Protein AF-A0AA39TUZ6-F1 (afdb_monomer_lite)

Secondary structure (DSSP, 8-state):
------TT--S-----EEE-GGG-EE-TTSTT-EE--EEEEEEEEEE-TTS-EEEE-TT-HHHHHHHHHHHHHTTT---EEEEEEEEEE--SS--TT-HHHHHHHHHHHHHHTTT--EEEEEEEEPSSS-EEEEEEEEEEEHHHHHHHHHHHHHHHHHS----

Organism: NCBI:txid153913

Radius of gyration: 19.89 Å; chains: 1; bounding box: 47×44×55 Å

Foldseek 3Di:
DDDDAPVVDDPDDDWDWAWDCVLWFDQLLDPPDIDTHTWTFAPAWDQDPVRDTGRHDPPTPLSVQVVVLVVVVVVDDQDFDKQKDKDKAQDPDDPPPDPSVVLVVVLVVRCPRRPWAFPDWDWDDDPDSIIIIMTITDRDGPSVSVSSNVSSVCSSVSRDDDD

Structure (mmCIF, N/CA/C/O backbone):
data_AF-A0AA39TUZ6-F1
#
_entry.id   AF-A0AA39TUZ6-F1
#
loop_
_atom_site.group_PDB
_atom_site.id
_atom_site.type_symbol
_atom_site.label_atom_id
_atom_site.label_alt_id
_atom_site.label_comp_id
_atom_site.label_asym_id
_atom_site.label_entity_id
_atom_site.label_seq_id
_atom_site.pdbx_PDB_ins_code
_atom_site.Cartn_x
_atom_site.Cartn_y
_atom_site.Cartn_z
_atom_site.occupancy
_atom_site.B_iso_or_equiv
_atom_site.auth_seq_id
_atom_site.auth_comp_id
_atom_site.auth_asym_id
_atom_site.auth_atom_id
_atom_site.pdbx_PDB_model_num
ATOM 1 N N . MET A 1 1 ? 10.203 -23.703 31.693 1.00 39.03 1 MET A N 1
ATOM 2 C CA . MET A 1 1 ? 10.631 -22.754 30.645 1.00 39.03 1 MET A CA 1
ATOM 3 C C . MET A 1 1 ? 9.483 -21.770 30.477 1.00 39.03 1 MET A C 1
ATOM 5 O O . MET A 1 1 ? 8.448 -22.170 29.966 1.00 39.03 1 MET A O 1
ATOM 9 N N . GLY A 1 2 ? 9.576 -20.582 31.077 1.00 50.03 2 GLY A N 1
ATOM 10 C CA . GLY A 1 2 ? 8.508 -19.578 31.026 1.00 50.03 2 GLY A CA 1
ATOM 11 C C . GLY A 1 2 ? 8.759 -18.626 29.866 1.00 50.03 2 GLY A C 1
ATOM 12 O O . GLY A 1 2 ? 9.877 -18.133 29.731 1.00 50.03 2 GLY A O 1
ATOM 13 N N . VAL A 1 3 ? 7.755 -18.409 29.018 1.00 58.72 3 VAL A N 1
ATOM 14 C CA . VAL A 1 3 ? 7.810 -17.369 27.987 1.00 58.72 3 VAL A CA 1
ATOM 15 C C . VAL A 1 3 ? 7.787 -16.026 28.712 1.00 58.72 3 VAL A C 1
ATOM 17 O O . VAL A 1 3 ? 6.838 -15.731 29.433 1.00 58.72 3 VAL A O 1
ATOM 20 N N . VAL A 1 4 ? 8.852 -15.242 28.562 1.00 67.12 4 VAL A N 1
ATOM 21 C CA . VAL A 1 4 ? 8.867 -13.842 28.992 1.00 67.12 4 VAL A CA 1
ATOM 22 C C . VAL A 1 4 ? 8.206 -13.052 27.878 1.00 67.12 4 VAL A C 1
ATOM 24 O O . VAL A 1 4 ? 8.694 -13.047 26.749 1.00 67.12 4 VAL A O 1
ATOM 27 N N . ILE A 1 5 ? 7.071 -12.443 28.189 1.00 61.91 5 ILE A N 1
ATOM 28 C CA . ILE A 1 5 ? 6.321 -11.612 27.258 1.00 61.91 5 ILE A CA 1
ATOM 29 C C . ILE A 1 5 ? 6.585 -10.166 27.662 1.00 61.91 5 ILE A C 1
ATOM 31 O O . ILE A 1 5 ? 6.548 -9.852 28.850 1.00 61.91 5 ILE A O 1
ATOM 35 N N . ALA A 1 6 ? 6.943 -9.321 26.695 1.00 66.94 6 ALA A N 1
ATOM 36 C CA . ALA A 1 6 ? 7.126 -7.897 26.947 1.00 66.94 6 ALA A CA 1
ATOM 37 C C . ALA A 1 6 ? 5.806 -7.285 27.440 1.00 66.94 6 ALA A C 1
ATOM 39 O O . ALA A 1 6 ? 4.736 -7.746 27.042 1.00 66.94 6 ALA A O 1
ATOM 40 N N . ASP A 1 7 ? 5.880 -6.253 28.282 1.00 55.59 7 ASP A N 1
ATOM 41 C CA . ASP A 1 7 ? 4.690 -5.479 28.642 1.00 55.59 7 ASP A CA 1
ATOM 42 C C . ASP A 1 7 ? 3.975 -5.023 27.358 1.00 55.59 7 ASP A C 1
ATOM 44 O O . ASP A 1 7 ? 4.623 -4.674 26.371 1.00 55.59 7 ASP A O 1
ATOM 48 N N . GLU A 1 8 ? 2.642 -5.100 27.367 1.00 61.34 8 GLU A N 1
ATOM 49 C CA . GLU A 1 8 ? 1.734 -4.903 26.217 1.00 61.34 8 GLU A CA 1
ATOM 50 C C . GLU A 1 8 ? 1.675 -6.036 25.180 1.00 61.34 8 GLU A C 1
ATOM 52 O O . GLU A 1 8 ? 0.799 -6.021 24.313 1.00 61.34 8 GLU A O 1
ATOM 57 N N . PHE A 1 9 ? 2.521 -7.062 25.286 1.00 56.50 9 PHE A N 1
ATOM 58 C CA . PHE A 1 9 ? 2.380 -8.281 24.497 1.00 56.50 9 PHE A CA 1
ATOM 59 C C . PHE A 1 9 ? 1.625 -9.335 25.317 1.00 56.50 9 PHE A C 1
ATOM 61 O O . PHE A 1 9 ? 1.824 -9.509 26.518 1.00 56.50 9 PHE A O 1
ATOM 68 N N . ASN A 1 10 ? 0.724 -10.059 24.667 1.00 60.81 10 ASN A N 1
ATOM 69 C CA . ASN A 1 10 ? 0.030 -11.218 25.218 1.00 60.81 10 ASN A CA 1
ATOM 70 C C . ASN A 1 10 ? 0.579 -12.501 24.574 1.00 60.81 10 ASN A C 1
ATOM 72 O O . ASN A 1 10 ? 1.263 -12.468 23.549 1.00 60.81 10 ASN A O 1
ATOM 76 N N . ALA A 1 11 ? 0.333 -13.648 25.213 1.00 58.69 11 ALA A N 1
ATOM 77 C CA . ALA A 1 11 ? 0.787 -14.950 24.728 1.00 58.69 11 ALA A CA 1
ATOM 78 C C . ALA A 1 11 ? 0.012 -15.320 23.454 1.00 58.69 11 ALA A C 1
ATOM 80 O O . ALA A 1 11 ? -0.978 -16.031 23.533 1.00 58.69 11 ALA A O 1
ATOM 81 N N . ILE A 1 12 ? 0.449 -14.791 22.309 1.00 59.47 12 ILE A N 1
ATOM 82 C CA . ILE A 1 12 ? -0.028 -15.089 20.951 1.00 59.47 12 ILE A CA 1
ATOM 83 C C . ILE A 1 12 ? -1.565 -15.023 20.839 1.00 59.47 12 ILE A C 1
ATOM 85 O O . ILE A 1 12 ? -2.257 -16.038 20.872 1.00 59.47 12 ILE A O 1
ATOM 89 N N . GLY A 1 13 ? -2.103 -13.810 20.686 1.00 64.75 13 GLY A N 1
ATOM 90 C CA . GLY A 1 13 ? -3.469 -13.608 20.194 1.00 64.75 13 GLY A CA 1
ATOM 91 C C . GLY A 1 13 ? -3.540 -13.722 18.666 1.00 64.75 13 GLY A C 1
ATOM 92 O O . GLY A 1 13 ? -2.621 -13.306 17.963 1.00 64.75 13 GLY A O 1
ATOM 93 N N . GLU A 1 14 ? -4.629 -14.285 18.140 1.00 79.56 14 GLU A N 1
ATOM 94 C CA . GLU A 1 14 ? -4.951 -14.224 16.709 1.00 79.56 14 GLU A CA 1
ATOM 95 C C . GLU A 1 14 ? -5.581 -12.864 16.383 1.00 79.56 14 GLU A C 1
ATOM 97 O O . GLU A 1 14 ? -6.621 -12.519 16.947 1.00 79.56 14 GLU A O 1
ATOM 102 N N . TYR A 1 15 ? -4.995 -12.128 15.437 1.00 88.31 15 TYR A N 1
ATOM 103 C CA . TYR A 1 15 ? -5.554 -10.875 14.926 1.00 88.31 15 TYR A CA 1
ATOM 104 C C . TYR A 1 15 ? -6.129 -11.084 13.526 1.00 88.31 15 TYR A C 1
ATOM 106 O O . TYR A 1 15 ? -5.358 -11.332 12.592 1.00 88.31 15 TYR A O 1
ATOM 114 N N . PRO A 1 16 ? -7.458 -10.984 13.342 1.00 92.44 16 PRO A N 1
ATOM 115 C CA . PRO A 1 16 ? -8.052 -10.921 12.016 1.00 92.44 16 PRO A CA 1
ATOM 116 C C . PRO A 1 16 ? -7.385 -9.856 11.140 1.00 92.44 16 PRO A C 1
ATOM 118 O O . PRO A 1 16 ? -7.194 -8.713 11.558 1.00 92.44 16 PRO A O 1
ATOM 121 N N . TYR A 1 17 ? -7.043 -10.238 9.911 1.00 93.44 17 TYR A N 1
ATOM 122 C CA . TYR A 1 17 ? -6.588 -9.309 8.886 1.00 93.44 17 TYR A CA 1
ATOM 123 C C . TYR A 1 17 ? -7.796 -8.826 8.087 1.00 93.44 17 TYR A C 1
ATOM 125 O O . TYR A 1 17 ? -8.439 -9.616 7.396 1.00 93.44 17 TYR A O 1
ATOM 133 N N . ALA A 1 18 ? -8.119 -7.541 8.205 1.00 95.31 18 ALA A N 1
ATOM 134 C CA . ALA A 1 18 ? -9.197 -6.901 7.468 1.00 95.31 18 ALA A CA 1
ATOM 135 C C . ALA A 1 18 ? -8.628 -6.263 6.187 1.00 95.31 18 ALA A C 1
ATOM 137 O O . ALA A 1 18 ? -7.976 -5.216 6.283 1.00 95.31 18 ALA A O 1
ATOM 138 N N . PRO A 1 19 ? -8.829 -6.876 5.002 1.00 96.19 19 PRO A N 1
ATOM 139 C CA . PRO A 1 19 ? -8.326 -6.331 3.748 1.00 96.19 19 PRO A CA 1
ATOM 140 C C . PRO A 1 19 ? -9.083 -5.058 3.363 1.00 96.19 19 PRO A C 1
ATOM 142 O O . PRO A 1 19 ? -10.310 -4.983 3.447 1.00 96.19 19 PRO A O 1
ATOM 145 N N . ASP A 1 20 ? -8.337 -4.069 2.891 1.00 95.12 20 ASP A N 1
ATOM 146 C CA . ASP A 1 20 ? -8.851 -2.827 2.337 1.00 95.12 20 ASP A CA 1
ATOM 147 C C . ASP A 1 20 ? -8.852 -2.932 0.811 1.00 95.12 20 ASP A C 1
ATOM 149 O O . ASP A 1 20 ? -7.835 -2.726 0.147 1.00 95.12 20 ASP A O 1
ATOM 153 N N . LEU A 1 21 ? -10.013 -3.258 0.242 1.00 95.50 21 LEU A N 1
ATOM 154 C CA . LEU A 1 21 ? -10.158 -3.479 -1.199 1.00 95.50 21 LEU A CA 1
ATOM 155 C C . LEU A 1 21 ? -9.856 -2.231 -2.042 1.00 95.50 21 LEU A C 1
ATOM 157 O O . LEU A 1 21 ? -9.609 -2.369 -3.237 1.00 95.50 21 LEU A O 1
ATOM 161 N N . SER A 1 22 ? -9.816 -1.032 -1.445 1.00 92.25 22 SER A N 1
ATOM 162 C CA . SER A 1 22 ? -9.384 0.180 -2.156 1.00 92.25 22 SER A CA 1
ATOM 163 C C . SER A 1 22 ? -7.889 0.175 -2.506 1.00 92.25 22 SER A C 1
ATOM 165 O O . SER A 1 22 ? -7.441 0.968 -3.331 1.00 92.25 22 SER A O 1
ATOM 167 N N . THR A 1 23 ? -7.122 -0.739 -1.906 1.00 93.69 23 THR A N 1
ATOM 168 C CA . THR A 1 23 ? -5.682 -0.912 -2.138 1.00 93.69 23 THR A CA 1
ATOM 169 C C . THR A 1 23 ? -5.349 -2.047 -3.103 1.00 93.69 23 THR A C 1
ATOM 171 O O . THR A 1 23 ? -4.173 -2.289 -3.365 1.00 93.69 23 THR A O 1
ATOM 174 N N . LEU A 1 24 ? -6.361 -2.746 -3.626 1.00 94.38 24 LEU A N 1
ATOM 175 C CA . LEU A 1 24 ? -6.169 -3.907 -4.486 1.00 94.38 24 LEU A CA 1
ATOM 176 C C . LEU A 1 24 ? -5.459 -3.516 -5.790 1.00 94.38 24 LEU A C 1
ATOM 178 O O . LEU A 1 24 ? -5.927 -2.645 -6.525 1.00 94.38 24 LEU A O 1
ATOM 182 N N . ARG A 1 25 ? -4.338 -4.181 -6.091 1.00 93.19 25 ARG A N 1
ATOM 183 C CA . ARG A 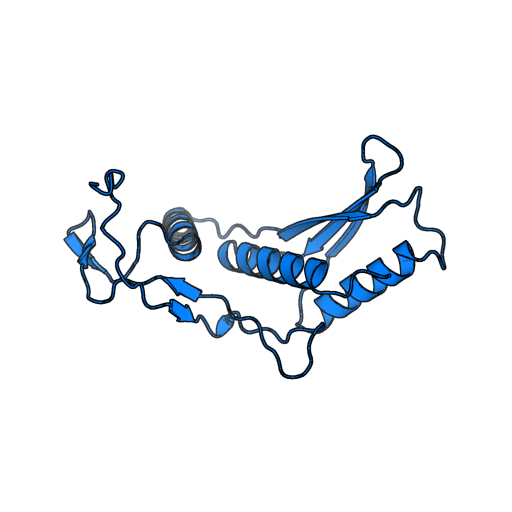1 25 ? -3.540 -3.965 -7.311 1.00 93.19 25 ARG A CA 1
ATOM 184 C C . ARG A 1 25 ? -3.091 -5.291 -7.918 1.00 93.19 25 ARG A C 1
ATOM 186 O O . ARG A 1 25 ? -2.730 -6.213 -7.194 1.00 93.19 25 ARG A O 1
ATOM 193 N N . LEU A 1 26 ? -3.106 -5.384 -9.248 1.00 93.31 26 LEU A N 1
ATOM 194 C CA . LEU A 1 26 ? -2.616 -6.556 -9.985 1.00 93.31 26 LEU A CA 1
ATOM 195 C C . LEU A 1 26 ? -1.101 -6.686 -9.838 1.00 93.31 26 LEU A C 1
ATOM 197 O O . LEU A 1 26 ? -0.404 -5.713 -10.096 1.00 93.31 26 LEU A O 1
ATOM 201 N N . CYS A 1 27 ? -0.589 -7.873 -9.521 1.00 92.44 27 CYS A N 1
ATOM 202 C CA . CYS A 1 27 ? 0.847 -8.120 -9.427 1.00 92.44 27 CYS A CA 1
ATOM 203 C C . CYS A 1 27 ? 1.456 -8.304 -10.831 1.00 92.44 27 CYS A C 1
ATOM 205 O O . CYS A 1 27 ? 1.203 -9.314 -11.482 1.00 92.44 27 CYS A O 1
ATOM 207 N N . PRO A 1 28 ? 2.292 -7.378 -11.333 1.00 88.94 28 PRO A N 1
ATOM 208 C CA . PRO A 1 28 ? 2.828 -7.444 -12.696 1.00 88.94 28 PRO A CA 1
ATOM 209 C C . PRO A 1 28 ? 3.856 -8.568 -12.885 1.00 88.94 28 PRO A C 1
ATOM 211 O O . PRO A 1 28 ? 4.163 -8.920 -14.021 1.00 88.94 28 PRO A O 1
ATOM 214 N N . TYR A 1 29 ? 4.395 -9.094 -11.784 1.00 85.81 29 TYR A N 1
ATOM 215 C CA . TYR A 1 29 ? 5.389 -10.163 -11.742 1.00 85.81 29 TYR A CA 1
ATOM 216 C C . TYR A 1 29 ? 4.768 -11.570 -11.690 1.00 85.81 29 TYR A C 1
ATOM 218 O O . TYR A 1 29 ? 5.494 -12.544 -11.861 1.00 85.81 29 TYR A O 1
ATOM 226 N N . GLU A 1 30 ? 3.451 -11.698 -11.484 1.00 89.19 30 GLU A N 1
ATOM 227 C CA . GLU A 1 30 ? 2.777 -12.997 -11.410 1.00 89.19 30 GLU A CA 1
ATOM 228 C C . GLU A 1 30 ? 1.332 -12.909 -11.925 1.00 89.19 30 GLU A C 1
ATOM 230 O O . GLU A 1 30 ? 0.471 -12.247 -11.344 1.00 89.19 30 GLU A O 1
ATOM 235 N N . GLU A 1 31 ? 1.050 -13.576 -13.046 1.00 89.38 31 GLU A N 1
ATOM 236 C CA . GLU A 1 31 ? -0.270 -13.532 -13.679 1.00 89.38 31 GLU A CA 1
ATOM 237 C C . GLU A 1 31 ? -1.355 -14.117 -12.757 1.00 89.38 31 GLU A C 1
ATOM 239 O O . GLU A 1 31 ? -1.147 -15.107 -12.056 1.00 89.38 31 GLU A O 1
ATOM 244 N N . GLY A 1 32 ? -2.528 -13.479 -12.739 1.00 90.81 32 GLY A N 1
ATOM 245 C CA . GLY A 1 32 ? -3.658 -13.893 -11.902 1.00 90.81 32 GLY A CA 1
ATOM 246 C C . GLY A 1 32 ? -3.534 -13.533 -10.417 1.00 90.81 32 GLY A C 1
ATOM 247 O O . GLY A 1 32 ? -4.455 -13.841 -9.661 1.00 90.81 32 GLY A O 1
ATOM 248 N N . HIS A 1 33 ? -2.453 -12.866 -9.999 1.00 92.94 33 HIS A N 1
ATOM 249 C CA . HIS A 1 33 ? -2.230 -12.480 -8.606 1.00 92.94 33 HIS A CA 1
ATOM 250 C C . HIS A 1 33 ? -2.511 -10.997 -8.359 1.00 92.94 33 HIS A C 1
ATOM 252 O O . HIS A 1 33 ? -2.336 -10.141 -9.230 1.00 92.94 33 HIS A O 1
ATOM 258 N N . THR A 1 34 ? -2.951 -10.692 -7.138 1.00 94.00 34 THR A N 1
ATOM 259 C CA . THR A 1 34 ? -3.222 -9.328 -6.676 1.00 94.00 34 THR A CA 1
ATOM 260 C C . THR A 1 34 ? -2.668 -9.113 -5.279 1.00 94.00 34 THR A C 1
ATOM 262 O O . THR A 1 34 ? -2.837 -9.975 -4.417 1.00 94.00 34 THR A O 1
ATOM 265 N N . SER A 1 35 ? -2.091 -7.941 -5.042 1.00 93.25 35 SER A N 1
ATOM 266 C CA . SER A 1 35 ? -1.668 -7.481 -3.721 1.00 93.25 35 SER A CA 1
ATOM 267 C C . SER A 1 35 ? -2.765 -6.596 -3.125 1.00 93.25 35 SER A C 1
ATOM 269 O O . SER A 1 35 ? -3.382 -5.794 -3.832 1.00 93.25 35 SER A O 1
ATOM 271 N N . VAL A 1 36 ? -3.049 -6.776 -1.835 1.00 95.50 36 VAL A N 1
ATOM 272 C CA . VAL A 1 36 ? -4.042 -5.997 -1.087 1.00 95.50 36 VAL A CA 1
ATOM 273 C C . VAL A 1 36 ? -3.505 -5.718 0.313 1.00 95.50 36 VAL A C 1
ATOM 275 O O . VAL A 1 36 ? -3.078 -6.629 1.021 1.00 95.50 36 VAL A O 1
ATOM 278 N N . SER A 1 37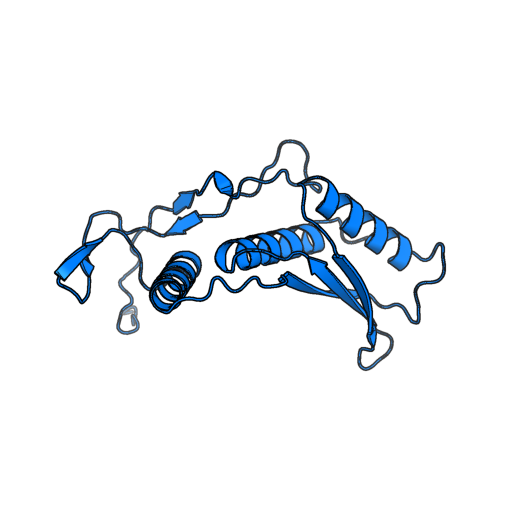 ? -3.517 -4.447 0.702 1.00 94.75 37 SER A N 1
ATOM 279 C CA . SER A 1 37 ? -3.197 -4.001 2.055 1.00 94.75 37 SER A CA 1
ATOM 280 C C . SER A 1 37 ? -4.420 -4.116 2.964 1.00 94.75 37 SER A C 1
ATOM 282 O O . SER A 1 37 ? -5.562 -4.226 2.525 1.00 94.75 37 SER A O 1
ATOM 284 N N . GLY A 1 38 ? -4.193 -4.043 4.269 1.00 94.81 38 GLY A N 1
ATOM 285 C CA . GLY A 1 38 ? -5.230 -4.229 5.270 1.00 94.81 38 GLY A CA 1
ATOM 286 C C . GLY A 1 38 ? -4.720 -3.933 6.669 1.00 94.81 38 GLY A C 1
ATOM 287 O O . GLY A 1 38 ? -3.531 -3.668 6.877 1.00 94.81 38 GLY A O 1
ATOM 288 N N . CYS A 1 39 ? -5.637 -3.959 7.626 1.00 95.25 39 CYS A N 1
ATOM 289 C CA . CYS A 1 39 ? -5.352 -3.688 9.029 1.00 95.25 39 CYS A CA 1
ATOM 290 C C . CYS A 1 39 ? -5.555 -4.949 9.867 1.00 95.25 39 CYS A C 1
ATOM 292 O O . CYS A 1 39 ? -6.513 -5.691 9.666 1.00 95.25 39 CYS A O 1
ATOM 294 N N . PHE A 1 40 ? -4.687 -5.155 10.855 1.00 93.94 40 PHE A N 1
ATOM 295 C CA . PHE A 1 40 ? -4.953 -6.115 11.919 1.00 93.94 40 PHE A CA 1
ATOM 296 C C . PHE A 1 40 ? -5.992 -5.538 12.877 1.00 93.94 40 PHE A C 1
ATOM 298 O O . PHE A 1 40 ? -5.921 -4.357 13.241 1.00 93.94 40 PHE A O 1
ATOM 305 N N . GLN A 1 41 ? -6.945 -6.376 13.267 1.00 92.50 41 GLN A N 1
ATOM 306 C CA . GLN A 1 41 ? -8.046 -6.020 14.152 1.00 92.50 41 GLN A CA 1
ATOM 307 C C . GLN A 1 41 ? -8.117 -6.964 15.349 1.00 92.50 41 GLN A C 1
ATOM 309 O O . GLN A 1 41 ? -7.676 -8.106 15.269 1.00 92.50 41 GLN A O 1
ATOM 314 N N . GLU A 1 42 ? -8.678 -6.488 16.453 1.00 90.69 42 GLU A N 1
ATOM 315 C CA . GLU A 1 42 ? -9.054 -7.323 17.587 1.00 90.69 42 GLU A CA 1
ATOM 316 C C . GLU A 1 42 ? -10.204 -8.250 17.189 1.00 90.69 42 GLU A C 1
ATOM 318 O O . GLU A 1 42 ? -11.128 -7.866 16.467 1.00 90.69 42 GLU A O 1
ATOM 323 N N . LYS A 1 43 ? -10.175 -9.486 17.691 1.00 89.12 43 LYS A N 1
ATOM 324 C CA . LYS A 1 43 ? -11.217 -10.486 17.402 1.00 89.12 43 LYS A CA 1
ATOM 325 C C . LYS A 1 43 ? -12.594 -10.083 17.942 1.00 89.12 43 LYS A C 1
ATOM 327 O O . LYS A 1 43 ? -13.615 -10.515 17.411 1.00 89.12 43 LYS A O 1
ATOM 332 N N . ALA A 1 44 ? -12.616 -9.285 19.003 1.00 89.31 44 ALA A N 1
ATOM 333 C CA . ALA A 1 44 ? -13.812 -8.708 19.594 1.00 89.31 44 ALA A CA 1
ATOM 334 C C . ALA A 1 44 ? -13.537 -7.242 19.968 1.00 89.31 44 ALA A C 1
ATOM 336 O O . ALA A 1 44 ? -12.384 -6.907 20.234 1.00 89.31 44 ALA A O 1
ATOM 337 N N . PRO A 1 45 ? -14.562 -6.372 20.015 1.00 91.19 45 PRO A N 1
ATOM 338 C CA . PRO A 1 45 ? -14.377 -4.987 20.426 1.00 91.19 45 PRO A CA 1
ATOM 339 C C . PRO A 1 45 ? -13.766 -4.879 21.829 1.00 91.19 45 PRO A C 1
ATOM 341 O O . PRO A 1 45 ? -14.246 -5.513 22.771 1.00 91.19 45 PRO A O 1
ATOM 344 N N . VAL A 1 46 ? -12.738 -4.048 21.961 1.00 89.81 46 VAL A N 1
ATOM 345 C CA . VAL A 1 46 ? -12.064 -3.696 23.216 1.00 89.81 46 VAL A CA 1
ATOM 346 C C . VAL A 1 46 ? -12.274 -2.214 23.516 1.00 89.81 46 VAL A C 1
ATOM 348 O O . VAL A 1 46 ? -12.629 -1.445 22.626 1.00 89.81 46 VAL A O 1
ATOM 351 N N . LEU A 1 47 ? -12.075 -1.805 24.767 1.00 89.69 47 LEU A N 1
ATOM 352 C CA . LEU A 1 47 ? -12.111 -0.390 25.135 1.00 89.69 47 LEU A CA 1
ATOM 353 C C . LEU A 1 47 ? -10.772 0.269 24.794 1.00 89.69 47 LEU A C 1
ATOM 355 O O . LEU A 1 47 ? -9.718 -0.251 25.165 1.00 89.69 47 LEU A O 1
ATOM 359 N N . ASP A 1 48 ? -10.819 1.405 24.103 1.00 85.81 48 ASP A N 1
ATOM 360 C CA . ASP A 1 48 ? -9.654 2.268 23.909 1.00 85.81 48 ASP A CA 1
ATOM 361 C C . ASP A 1 48 ? -9.363 3.141 25.146 1.00 85.81 48 ASP A C 1
ATOM 363 O O . ASP A 1 48 ? -10.040 3.058 26.175 1.00 85.81 48 ASP A O 1
ATOM 367 N N . ALA A 1 49 ? -8.324 3.979 25.054 1.00 83.44 49 ALA A N 1
ATOM 368 C CA . ALA A 1 49 ? -7.914 4.882 26.132 1.00 83.44 49 ALA A CA 1
ATOM 369 C C . ALA A 1 49 ? -8.980 5.936 26.490 1.00 83.44 49 ALA A C 1
ATOM 371 O O . ALA A 1 49 ? -8.988 6.427 27.619 1.00 83.44 49 ALA A O 1
ATOM 372 N N . ASP A 1 50 ? -9.884 6.249 25.558 1.00 86.50 50 ASP A N 1
ATOM 373 C CA . ASP A 1 50 ? -10.979 7.206 25.730 1.00 86.50 50 ASP A CA 1
ATOM 374 C C . ASP A 1 50 ? -12.281 6.519 26.197 1.00 86.50 50 ASP A C 1
ATOM 376 O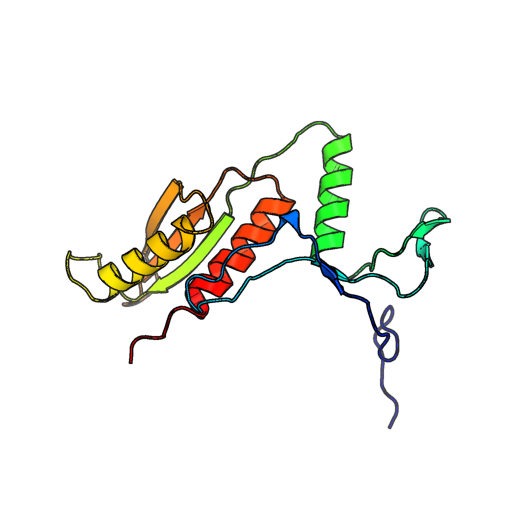 O . ASP A 1 50 ? -13.293 7.182 26.433 1.00 86.50 50 ASP A O 1
ATOM 380 N N . GLY A 1 51 ? -12.263 5.191 26.364 1.00 88.88 51 GLY A N 1
ATOM 381 C CA . GLY A 1 51 ? -13.407 4.386 26.790 1.00 88.88 51 GLY A CA 1
ATOM 382 C C . GLY A 1 51 ? -14.392 4.036 25.670 1.00 88.88 51 GLY A C 1
ATOM 383 O O . GLY A 1 51 ? -15.493 3.565 25.966 1.00 88.88 51 GLY A O 1
ATOM 384 N N . ASN A 1 52 ? -14.030 4.234 24.401 1.00 90.12 52 ASN A N 1
ATOM 385 C CA . ASN A 1 52 ? -14.849 3.832 23.259 1.00 90.12 52 ASN A CA 1
ATOM 386 C C . ASN A 1 52 ? -14.553 2.383 22.856 1.00 90.12 52 ASN A C 1
ATOM 388 O O . ASN A 1 52 ? -13.431 1.896 22.980 1.00 90.12 52 ASN A O 1
ATOM 392 N N . LEU A 1 53 ? -15.567 1.687 22.334 1.00 92.44 53 LEU A N 1
ATOM 393 C CA . LEU A 1 53 ? -15.376 0.356 21.761 1.00 92.44 53 LEU A CA 1
ATOM 394 C C . LEU A 1 53 ? -14.684 0.457 20.401 1.00 92.44 53 LEU A C 1
ATOM 396 O O . LEU A 1 53 ? -15.168 1.138 19.498 1.00 92.44 53 LEU A O 1
ATOM 400 N N . THR A 1 54 ? -13.595 -0.283 20.236 1.00 90.56 54 THR A N 1
ATOM 401 C CA . THR A 1 54 ? -12.817 -0.343 19.001 1.00 90.56 54 THR A CA 1
ATOM 402 C C . THR A 1 54 ? -12.355 -1.763 18.710 1.00 90.56 54 THR A C 1
ATOM 404 O O . THR A 1 54 ? -12.215 -2.589 19.606 1.00 90.56 54 THR A O 1
ATOM 407 N N . VAL A 1 55 ? -12.096 -2.050 17.438 1.00 92.00 55 VAL A N 1
ATOM 408 C CA . VAL A 1 55 ? -11.383 -3.263 17.007 1.00 92.00 55 VAL A CA 1
ATOM 409 C C . VAL A 1 55 ? -9.969 -2.937 16.525 1.00 92.00 55 VAL A C 1
ATOM 411 O O . VAL A 1 55 ? -9.293 -3.793 15.968 1.00 92.00 55 VAL A O 1
ATOM 414 N N . ALA A 1 56 ? -9.511 -1.693 16.676 1.00 88.81 56 ALA A N 1
ATOM 415 C CA . ALA A 1 56 ? -8.193 -1.283 16.218 1.00 88.81 56 ALA A CA 1
ATOM 416 C C . ALA A 1 56 ? -7.086 -1.842 17.123 1.00 88.81 56 ALA A C 1
ATOM 418 O O . ALA A 1 56 ? -7.116 -1.675 18.339 1.00 88.81 56 ALA A O 1
ATOM 419 N N . VAL A 1 57 ? -6.068 -2.440 16.506 1.00 88.81 57 VAL A N 1
ATOM 420 C CA . VAL A 1 57 ? -4.886 -2.956 17.204 1.00 88.81 57 VAL A CA 1
ATOM 421 C C . VAL A 1 57 ? -3.811 -1.874 17.281 1.00 88.81 57 VAL A C 1
ATOM 423 O O . VAL A 1 57 ? -3.431 -1.291 16.261 1.00 88.81 57 VAL A O 1
ATOM 426 N N . ASN A 1 58 ? -3.270 -1.631 18.478 1.00 83.50 58 ASN A N 1
ATOM 427 C CA . ASN A 1 58 ? -2.328 -0.530 18.720 1.00 83.50 58 ASN A CA 1
ATOM 428 C C . ASN A 1 58 ? -0.981 -0.665 17.996 1.00 83.50 58 ASN A C 1
ATOM 430 O O . ASN A 1 58 ? -0.329 0.344 17.734 1.00 83.50 58 ASN A O 1
ATOM 434 N N . PHE A 1 59 ? -0.592 -1.884 17.632 1.00 83.88 59 PHE A N 1
ATOM 435 C CA . PHE A 1 59 ? 0.659 -2.185 16.936 1.00 83.88 59 PHE A CA 1
ATOM 436 C C . PHE A 1 59 ? 0.473 -2.522 15.451 1.00 83.88 59 PHE A C 1
ATOM 438 O O . PHE A 1 59 ? 1.430 -2.930 14.797 1.00 83.88 59 PHE A O 1
ATOM 445 N N . CYS A 1 60 ? -0.725 -2.338 14.882 1.00 91.00 60 CYS A N 1
ATOM 446 C CA . CYS A 1 60 ? -0.899 -2.413 13.433 1.00 91.00 60 CYS A CA 1
ATOM 447 C C . CYS A 1 60 ? -0.325 -1.139 12.782 1.00 91.00 60 CYS A C 1
ATOM 449 O O . CYS A 1 60 ? -0.893 -0.063 12.986 1.00 91.00 60 CYS A O 1
ATOM 451 N N . PRO A 1 61 ? 0.751 -1.212 11.969 1.00 92.19 61 PRO A N 1
ATOM 452 C CA . PRO A 1 61 ? 1.389 -0.011 11.426 1.00 92.19 61 PRO A CA 1
ATOM 453 C C . PRO A 1 61 ? 0.443 0.839 10.570 1.00 92.19 61 PRO A C 1
ATOM 455 O O . PRO A 1 61 ? 0.456 2.064 10.672 1.00 92.19 61 PRO A O 1
ATOM 458 N N . ARG A 1 62 ? -0.421 0.189 9.774 1.00 93.25 62 ARG A N 1
ATOM 459 C CA . ARG A 1 62 ? -1.422 0.854 8.929 1.00 93.25 62 ARG A CA 1
ATOM 460 C C . ARG A 1 62 ? -2.456 1.610 9.767 1.00 93.25 62 ARG A C 1
ATOM 462 O O . ARG A 1 62 ? -2.655 2.799 9.533 1.00 93.25 62 ARG A O 1
ATOM 469 N N . SER A 1 63 ? -3.038 0.969 10.785 1.00 90.56 63 SER A N 1
ATOM 470 C CA . SER A 1 63 ? -3.983 1.615 11.711 1.00 90.56 63 SER A CA 1
ATOM 471 C C . SER A 1 63 ? -3.328 2.741 12.514 1.00 90.56 63 SER A C 1
ATOM 473 O O . SER A 1 63 ? -3.948 3.767 12.781 1.00 90.56 63 SER A O 1
ATOM 475 N N . THR A 1 64 ? -2.063 2.585 12.905 1.00 90.94 64 THR A N 1
ATOM 476 C CA . THR A 1 64 ? -1.306 3.641 13.591 1.00 90.94 64 THR A CA 1
ATOM 477 C C . THR A 1 64 ? -1.081 4.847 12.688 1.00 90.94 64 THR A C 1
ATOM 479 O O . THR A 1 64 ? -1.350 5.969 13.114 1.00 90.94 64 THR A O 1
ATOM 482 N N . LEU A 1 65 ? -0.670 4.640 11.434 1.00 90.50 65 LEU A N 1
ATOM 483 C CA . LEU A 1 65 ? -0.548 5.730 10.467 1.00 90.50 65 LEU A CA 1
ATOM 484 C C . LEU A 1 65 ? -1.901 6.406 10.219 1.00 90.50 65 LEU A C 1
ATOM 486 O O . LEU A 1 65 ? -1.973 7.631 10.231 1.00 90.50 65 LEU A O 1
ATOM 490 N N . GLN A 1 66 ? -2.973 5.628 10.057 1.00 89.94 66 GLN A N 1
ATOM 491 C CA . GLN A 1 66 ? -4.322 6.157 9.877 1.00 89.94 66 GLN A CA 1
ATOM 492 C C . GLN A 1 66 ? -4.740 7.073 11.042 1.00 89.94 66 GLN A C 1
ATOM 494 O O . GLN A 1 66 ? -5.152 8.204 10.796 1.00 89.94 66 GLN A O 1
ATOM 499 N N . ARG A 1 67 ? -4.538 6.650 12.298 1.00 87.12 67 ARG A N 1
ATOM 500 C CA . ARG A 1 67 ? -4.830 7.473 13.490 1.00 87.12 67 ARG A CA 1
ATOM 501 C C . ARG A 1 67 ? -4.041 8.783 13.515 1.00 87.12 67 ARG A C 1
ATOM 503 O O . ARG A 1 67 ? -4.578 9.829 13.872 1.00 87.12 67 ARG A O 1
ATOM 510 N N . VAL A 1 68 ? -2.764 8.742 13.129 1.00 87.06 68 VAL A N 1
ATOM 511 C CA . VAL A 1 68 ? -1.927 9.949 13.027 1.00 87.06 68 VAL A CA 1
ATOM 512 C C . VAL A 1 68 ? -2.447 10.881 11.929 1.00 87.06 68 VAL A C 1
ATOM 514 O O . VAL A 1 68 ? -2.519 12.089 12.126 1.00 87.06 68 VAL A O 1
ATOM 517 N N . VAL A 1 69 ? -2.850 10.342 10.780 1.00 85.69 69 VAL A N 1
ATOM 518 C CA . VAL A 1 69 ? -3.415 11.141 9.682 1.00 85.69 69 VAL A CA 1
ATOM 519 C C . VAL A 1 69 ? -4.744 11.780 10.087 1.00 85.69 69 VAL A C 1
ATOM 521 O O . VAL A 1 69 ? -4.967 12.955 9.797 1.00 85.69 69 VAL A O 1
ATOM 524 N N . GLU A 1 70 ? -5.605 11.048 10.788 1.00 84.81 70 GLU A N 1
ATOM 525 C CA . GLU A 1 70 ? -6.891 11.547 11.284 1.00 84.81 70 GLU A CA 1
ATOM 526 C C . GLU A 1 70 ? -6.708 12.660 12.329 1.00 84.81 70 GLU A C 1
ATOM 528 O O . GLU A 1 70 ? -7.384 13.691 12.248 1.00 84.81 70 GLU A O 1
ATOM 533 N N . SER A 1 71 ? -5.739 12.524 13.243 1.00 80.62 71 SER A N 1
ATOM 534 C CA . SER A 1 71 ? -5.442 13.562 14.242 1.00 80.62 71 SER A CA 1
ATOM 535 C C . SER A 1 71 ? -4.876 14.848 13.619 1.00 80.62 71 SER A C 1
ATOM 537 O O . SER A 1 71 ? -5.198 15.954 14.063 1.00 80.62 71 SER A O 1
ATOM 539 N N . ILE A 1 72 ? -4.101 14.730 12.536 1.00 74.50 72 ILE A N 1
ATOM 540 C CA . ILE A 1 72 ? -3.592 15.876 11.764 1.00 74.50 72 ILE A CA 1
ATOM 541 C C . ILE A 1 72 ? -4.691 16.480 10.872 1.00 74.50 72 ILE A C 1
ATOM 543 O O . ILE A 1 72 ? -4.757 17.697 10.696 1.00 74.50 72 ILE A O 1
ATOM 547 N N . SER A 1 73 ? -5.600 15.668 10.325 1.00 59.62 73 SER A N 1
ATOM 548 C CA . SER A 1 73 ? -6.704 16.164 9.491 1.00 59.62 73 SER A CA 1
ATOM 549 C C . SER A 1 73 ? -7.659 17.073 10.270 1.00 59.62 73 SER A C 1
ATOM 551 O O . SER A 1 73 ? -8.219 18.000 9.683 1.00 59.62 73 SER A O 1
ATOM 553 N N . TRP A 1 74 ? -7.818 16.856 11.580 1.00 53.91 74 TRP A N 1
ATOM 554 C CA . TRP A 1 74 ? -8.553 17.768 12.466 1.00 53.91 74 TRP A CA 1
ATOM 555 C C . TRP A 1 74 ? -7.906 19.165 12.558 1.00 53.91 74 TRP A C 1
ATOM 557 O O . TRP A 1 74 ? -8.596 20.155 12.789 1.00 53.91 74 TRP A O 1
ATOM 567 N N . SER A 1 75 ? -6.594 19.273 12.314 1.00 54.12 75 SER A N 1
ATOM 568 C CA . SER A 1 75 ? -5.805 20.511 12.413 1.00 54.12 75 SER A CA 1
ATOM 569 C C . SER A 1 75 ? -5.489 21.188 11.060 1.00 54.12 75 SER A C 1
ATOM 571 O O . SER A 1 75 ? -4.661 22.092 10.994 1.00 54.12 75 SER A O 1
ATOM 573 N N . ALA A 1 76 ? -6.258 20.865 10.009 1.00 48.62 76 ALA A N 1
ATOM 574 C CA . ALA A 1 76 ? -6.432 21.668 8.786 1.00 48.62 76 ALA A CA 1
ATOM 575 C C . ALA A 1 76 ? -5.325 21.651 7.703 1.00 48.62 76 ALA A C 1
ATOM 577 O O . ALA A 1 76 ? -5.141 22.640 6.992 1.00 48.62 76 ALA A O 1
ATOM 578 N N . SER A 1 77 ? -4.648 20.529 7.431 1.00 53.72 77 SER A N 1
ATOM 579 C CA . SER A 1 77 ? -3.905 20.380 6.157 1.00 53.72 77 SER A CA 1
ATOM 580 C C . SER A 1 77 ? -3.883 18.936 5.648 1.00 53.72 77 SER A C 1
ATOM 582 O O . SER A 1 77 ? -3.225 18.076 6.227 1.00 53.72 77 SER A O 1
ATOM 584 N N . LYS A 1 78 ? -4.558 18.663 4.521 1.00 57.59 78 LYS A N 1
ATOM 585 C CA . LYS A 1 78 ? -4.351 17.425 3.749 1.00 57.59 78 LYS A CA 1
ATOM 586 C C . LYS A 1 78 ? -2.994 17.520 3.052 1.00 57.59 78 LYS A C 1
ATOM 588 O O . LYS A 1 78 ? -2.892 18.092 1.971 1.00 57.59 78 LYS A O 1
ATOM 593 N N . LEU A 1 79 ? -1.948 17.024 3.706 1.00 60.31 79 LEU A N 1
ATOM 594 C CA . LEU A 1 79 ? -0.614 16.942 3.122 1.00 60.31 79 LEU A CA 1
ATOM 595 C C . LEU A 1 79 ? -0.580 15.787 2.122 1.00 60.31 79 LEU A C 1
ATOM 597 O O . LEU A 1 79 ? -0.847 14.640 2.481 1.00 60.31 79 LEU A O 1
ATOM 601 N N . LEU A 1 80 ? -0.244 16.105 0.876 1.00 65.12 80 LEU A N 1
ATOM 602 C CA . LEU A 1 80 ? 0.118 15.101 -0.109 1.00 65.12 80 LEU A CA 1
ATOM 603 C C . LEU A 1 80 ? 1.598 14.750 0.049 1.00 65.12 80 LEU A C 1
ATOM 605 O O . LEU A 1 80 ? 2.421 15.629 0.307 1.00 65.12 80 LEU A O 1
ATOM 609 N N . VAL A 1 81 ? 1.925 13.470 -0.090 1.00 67.31 81 VAL A N 1
ATOM 610 C CA . VAL A 1 81 ? 3.279 12.945 0.105 1.00 67.31 81 VAL A CA 1
ATOM 611 C C . VAL A 1 81 ? 3.689 12.138 -1.122 1.00 67.31 81 VAL A C 1
ATOM 613 O O . VAL A 1 81 ? 2.878 11.425 -1.715 1.00 67.31 81 VAL A O 1
ATOM 616 N N . GLU A 1 82 ? 4.957 12.262 -1.503 1.00 63.59 82 GLU A N 1
ATOM 617 C CA . GLU A 1 82 ? 5.579 11.433 -2.532 1.00 63.59 82 GLU A CA 1
ATOM 618 C C . GLU A 1 82 ? 6.107 10.135 -1.914 1.00 63.59 82 GLU A C 1
ATOM 620 O O . GLU A 1 82 ? 6.832 10.150 -0.914 1.00 63.59 82 GLU A O 1
ATOM 625 N N . ALA A 1 83 ? 5.783 8.997 -2.524 1.00 60.62 83 ALA A N 1
ATOM 626 C CA . ALA A 1 83 ? 6.355 7.715 -2.141 1.00 60.62 83 ALA A CA 1
ATOM 627 C C . ALA A 1 83 ? 7.657 7.493 -2.921 1.00 60.62 83 ALA A C 1
ATOM 629 O O . ALA A 1 83 ? 7.651 7.423 -4.153 1.00 60.62 83 ALA A O 1
ATOM 630 N N . SER A 1 84 ? 8.771 7.398 -2.191 1.00 64.00 84 SER A N 1
ATOM 631 C CA . SER A 1 84 ? 10.115 7.213 -2.747 1.00 64.00 84 SER A CA 1
ATOM 632 C C . SER A 1 84 ? 10.694 5.861 -2.339 1.00 64.00 84 SER A C 1
ATOM 634 O O . SER A 1 84 ? 10.918 5.622 -1.153 1.00 64.00 84 SER A O 1
ATOM 636 N N . ASN A 1 85 ? 10.991 4.999 -3.313 1.00 58.41 85 ASN A N 1
ATOM 637 C CA . ASN A 1 85 ? 11.720 3.748 -3.082 1.00 58.41 85 ASN A CA 1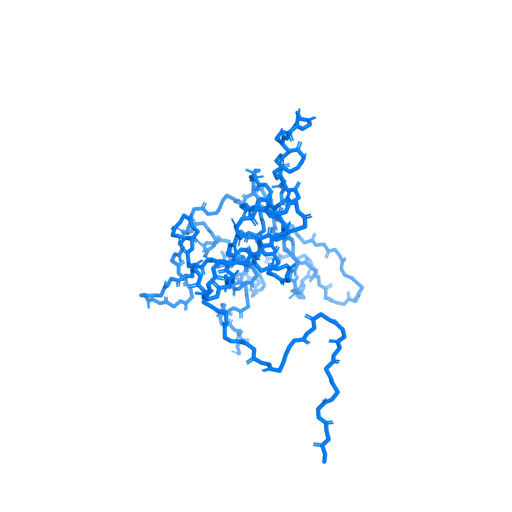
ATOM 638 C C . ASN A 1 85 ? 13.153 3.845 -3.604 1.00 58.41 85 ASN A C 1
ATOM 640 O O . ASN A 1 85 ? 13.388 4.362 -4.696 1.00 58.41 85 ASN A O 1
ATOM 644 N N . ILE A 1 86 ? 14.095 3.307 -2.827 1.00 58.09 86 ILE A N 1
ATOM 645 C CA . ILE A 1 86 ? 15.513 3.222 -3.184 1.00 58.09 86 ILE A CA 1
ATOM 646 C C . ILE A 1 86 ? 15.842 1.754 -3.464 1.00 58.09 86 ILE A C 1
ATOM 648 O O . ILE A 1 86 ? 15.758 0.928 -2.555 1.00 58.09 86 ILE A O 1
ATOM 652 N N . SER A 1 87 ? 16.240 1.433 -4.695 1.00 56.03 87 SER A N 1
ATOM 653 C CA . SER A 1 87 ? 16.795 0.121 -5.054 1.00 56.03 87 SER A CA 1
ATOM 654 C C . SER A 1 87 ? 18.286 0.227 -5.387 1.00 56.03 87 SER A C 1
ATOM 656 O O . SER A 1 87 ? 18.770 1.268 -5.839 1.00 56.03 87 SER A O 1
ATOM 658 N N . THR A 1 88 ? 19.050 -0.835 -5.129 1.00 52.78 88 THR A N 1
ATOM 659 C CA . THR A 1 88 ? 20.480 -0.901 -5.464 1.00 52.78 88 THR A CA 1
ATOM 660 C C . THR A 1 88 ? 20.644 -1.426 -6.889 1.00 52.78 88 THR A C 1
ATOM 662 O O . THR A 1 88 ? 20.276 -2.566 -7.157 1.00 52.78 88 THR A O 1
ATOM 665 N N . MET A 1 89 ? 21.225 -0.641 -7.801 1.00 51.56 89 MET A N 1
ATOM 666 C CA . MET A 1 89 ? 21.557 -1.081 -9.166 1.00 51.56 89 ME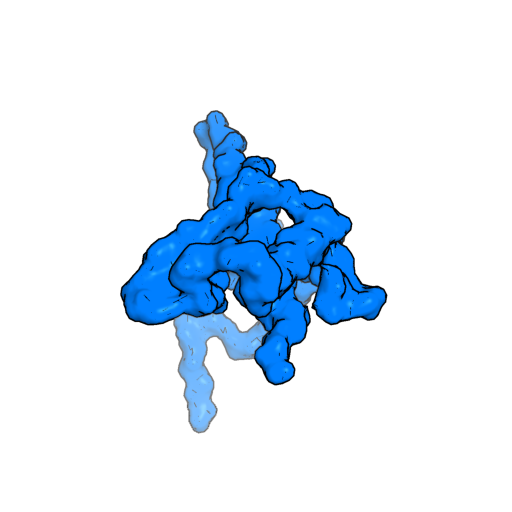T A CA 1
ATOM 667 C C . MET A 1 89 ? 22.940 -0.555 -9.568 1.00 51.56 89 MET A C 1
ATOM 669 O O . MET A 1 89 ? 23.151 0.647 -9.703 1.00 51.56 89 MET A O 1
ATOM 673 N N . ALA A 1 90 ? 23.923 -1.431 -9.766 1.00 51.88 90 ALA A N 1
ATOM 674 C CA . ALA A 1 90 ? 25.276 -1.006 -10.126 1.00 51.88 90 ALA A CA 1
ATOM 675 C C . ALA A 1 90 ? 25.324 -0.415 -11.544 1.00 51.88 90 ALA A C 1
ATOM 677 O O . ALA A 1 90 ? 25.349 -1.155 -12.509 1.00 51.88 90 ALA A O 1
ATOM 678 N N . SER A 1 91 ? 25.320 0.913 -11.698 1.00 49.12 91 SER A N 1
ATOM 679 C CA . SER A 1 91 ? 25.373 1.533 -13.027 1.00 49.12 91 SER A CA 1
ATOM 680 C C . SER A 1 91 ? 26.021 2.919 -12.994 1.00 49.12 91 SER A C 1
ATOM 682 O O . SER A 1 91 ? 25.419 3.896 -12.557 1.00 49.12 91 SER A O 1
ATOM 684 N N . SER A 1 92 ? 27.251 3.025 -13.505 1.00 50.75 92 SER A N 1
ATOM 685 C CA . SER A 1 92 ? 27.963 4.293 -13.714 1.00 50.75 92 SER A CA 1
ATOM 686 C C . SER A 1 92 ? 27.353 5.081 -14.882 1.00 50.75 92 SER A C 1
ATOM 688 O O . SER A 1 92 ? 27.906 5.109 -15.982 1.00 50.75 92 SER A O 1
ATOM 690 N N . GLY A 1 93 ? 26.176 5.671 -14.662 1.00 54.50 93 GLY A N 1
ATOM 691 C CA . GLY A 1 93 ? 25.329 6.149 -15.753 1.00 54.50 93 GLY A CA 1
ATOM 692 C C . GLY A 1 93 ? 24.725 4.965 -16.508 1.00 54.50 93 GLY A C 1
ATOM 693 O O . GLY A 1 93 ? 25.349 3.920 -16.636 1.00 54.50 93 GLY A O 1
ATOM 694 N N . LEU A 1 94 ? 23.485 5.107 -16.966 1.00 62.91 94 LEU A N 1
ATOM 695 C CA . LEU A 1 94 ? 22.728 4.047 -17.632 1.00 62.91 94 LEU A CA 1
ATOM 696 C C . LEU A 1 94 ? 22.893 4.199 -19.155 1.00 62.91 94 LEU A C 1
ATOM 698 O O . LEU A 1 94 ? 22.060 4.871 -19.771 1.00 62.91 94 LEU A O 1
ATOM 702 N N . PRO A 1 95 ? 23.959 3.666 -19.797 1.00 66.50 95 PRO A N 1
ATOM 703 C CA . PRO A 1 95 ? 24.039 3.692 -21.245 1.00 66.50 95 PRO A CA 1
ATOM 704 C C . PRO A 1 95 ? 22.855 2.922 -21.829 1.00 66.50 95 PRO A C 1
ATOM 706 O O . PRO A 1 95 ? 22.379 1.921 -21.277 1.00 66.50 95 PRO A O 1
ATOM 709 N N . SER A 1 96 ? 22.351 3.420 -22.955 1.00 63.75 96 SER A N 1
ATOM 710 C CA . SER A 1 96 ? 21.258 2.764 -23.664 1.00 63.75 96 SER A CA 1
ATOM 711 C C . SER A 1 96 ? 21.674 1.337 -24.033 1.00 63.75 96 SER A C 1
ATOM 713 O O . SER A 1 96 ? 22.753 1.124 -24.582 1.00 63.75 96 SER A O 1
ATOM 715 N N . GLY A 1 97 ? 20.834 0.359 -23.688 1.00 66.81 97 GLY A N 1
ATOM 716 C CA . GLY A 1 97 ? 21.086 -1.063 -23.939 1.00 66.81 97 GLY A CA 1
ATOM 717 C C . GLY A 1 97 ? 21.787 -1.833 -22.815 1.00 66.81 97 GLY A C 1
ATOM 718 O O . GLY A 1 97 ? 21.832 -3.059 -22.906 1.00 66.81 97 GLY A O 1
ATOM 719 N N . ALA A 1 98 ? 22.268 -1.166 -21.759 1.00 72.69 98 ALA A N 1
ATOM 720 C CA . ALA A 1 98 ? 22.780 -1.842 -20.566 1.00 72.69 98 ALA A CA 1
ATOM 721 C C . ALA A 1 98 ? 21.696 -2.702 -19.896 1.00 72.69 98 ALA A C 1
ATOM 723 O O . ALA A 1 98 ? 20.503 -2.390 -19.991 1.00 72.69 98 ALA A O 1
ATOM 724 N N . VAL A 1 99 ? 22.105 -3.768 -19.203 1.00 74.62 99 VAL A N 1
ATOM 725 C CA . VAL A 1 99 ? 21.177 -4.656 -18.483 1.00 74.62 99 VAL A CA 1
ATOM 726 C C . VAL A 1 99 ? 20.381 -3.842 -17.468 1.00 74.62 99 VAL A C 1
ATOM 728 O O . VAL A 1 99 ? 19.157 -3.915 -17.433 1.00 74.62 99 VAL A O 1
ATOM 731 N N . GLU A 1 100 ? 21.053 -2.955 -16.745 1.00 72.75 100 GLU A N 1
ATOM 732 C CA . GLU A 1 100 ? 20.462 -2.075 -15.744 1.00 72.75 100 GLU A CA 1
ATOM 733 C C . GLU A 1 100 ? 19.413 -1.130 -16.354 1.00 72.75 100 GLU A C 1
ATOM 735 O O . GLU A 1 100 ? 18.373 -0.879 -15.746 1.00 72.75 100 GLU A O 1
ATOM 740 N N . SER A 1 101 ? 19.631 -0.657 -17.586 1.00 74.69 101 SER A N 1
ATOM 741 C CA . SER A 1 101 ? 18.659 0.167 -18.319 1.00 74.69 101 SER A CA 1
ATOM 742 C C . SER A 1 101 ? 17.394 -0.616 -18.679 1.00 74.69 101 SER A C 1
ATOM 744 O O . SER A 1 101 ? 16.302 -0.046 -18.651 1.00 74.69 101 SER A O 1
ATOM 746 N N . ARG A 1 102 ? 17.524 -1.913 -18.991 1.00 78.44 102 ARG A N 1
ATOM 747 C CA . ARG A 1 102 ? 16.385 -2.799 -19.286 1.00 78.44 102 ARG A CA 1
ATOM 748 C C . ARG A 1 102 ? 15.586 -3.114 -18.029 1.00 78.44 102 ARG A C 1
ATOM 750 O O . ARG A 1 102 ? 14.384 -2.875 -18.019 1.00 78.44 102 ARG A O 1
ATOM 757 N N . VAL A 1 103 ? 16.263 -3.531 -16.956 1.00 78.81 103 VAL A N 1
ATOM 758 C CA . VAL A 1 103 ? 15.626 -3.821 -15.658 1.00 78.81 103 VAL A CA 1
ATOM 759 C C . VAL A 1 103 ? 14.856 -2.608 -15.146 1.00 78.81 103 VAL A C 1
ATOM 761 O O . VAL A 1 103 ? 13.711 -2.719 -14.717 1.00 78.81 103 VAL A O 1
ATOM 764 N N . LYS A 1 104 ? 15.452 -1.417 -15.247 1.00 78.44 104 LYS A N 1
ATOM 765 C CA . LYS A 1 104 ? 14.767 -0.171 -14.912 1.00 78.44 104 LYS A CA 1
ATOM 766 C C . LYS A 1 104 ? 13.496 0.025 -15.747 1.00 78.44 104 LYS A C 1
ATOM 768 O O . LYS A 1 104 ? 12.470 0.410 -15.193 1.00 78.44 104 LYS A O 1
ATOM 773 N N . GLY A 1 105 ? 13.576 -0.184 -17.062 1.00 82.12 105 GLY A N 1
ATOM 774 C CA . GLY A 1 105 ? 12.420 -0.086 -17.953 1.00 82.12 105 GLY A CA 1
ATOM 775 C C . GLY A 1 105 ? 11.292 -1.013 -17.511 1.00 82.12 105 GLY A C 1
ATOM 776 O O . GLY A 1 105 ? 10.157 -0.576 -17.377 1.00 82.12 105 GLY A O 1
ATOM 777 N N . GLU A 1 106 ? 11.617 -2.256 -17.175 1.00 85.44 106 GLU A N 1
ATOM 778 C CA . GLU A 1 106 ? 10.632 -3.235 -16.710 1.00 85.44 106 GLU A CA 1
ATOM 779 C C . GLU A 1 106 ? 10.012 -2.885 -15.359 1.00 85.44 106 GLU A C 1
ATOM 781 O O . GLU A 1 106 ? 8.805 -3.058 -15.190 1.00 85.44 106 GLU A O 1
ATOM 786 N N . ILE A 1 107 ? 10.796 -2.352 -14.414 1.00 85.19 107 ILE A N 1
ATOM 787 C CA . ILE A 1 107 ? 10.264 -1.830 -13.147 1.00 85.19 107 ILE A CA 1
ATOM 788 C C . ILE A 1 107 ? 9.258 -0.712 -13.432 1.00 85.19 107 ILE A C 1
ATOM 790 O O . ILE A 1 107 ? 8.155 -0.736 -12.893 1.00 85.19 107 ILE A O 1
ATOM 794 N N . LEU A 1 108 ? 9.611 0.250 -14.289 1.00 85.94 108 LEU A N 1
ATOM 795 C CA . LEU A 1 108 ? 8.729 1.371 -14.618 1.00 85.94 108 LEU A CA 1
ATOM 796 C C . LEU A 1 108 ? 7.433 0.889 -15.275 1.00 85.94 108 LEU A C 1
ATOM 798 O O . LEU A 1 108 ? 6.356 1.226 -14.795 1.00 85.94 108 LEU A O 1
ATOM 802 N N . GLU A 1 109 ? 7.523 0.042 -16.299 1.00 88.12 109 GLU A N 1
ATOM 803 C CA . GLU A 1 109 ? 6.349 -0.548 -16.956 1.00 88.12 109 GLU A CA 1
ATOM 804 C C . GLU A 1 109 ? 5.474 -1.336 -15.967 1.00 88.12 109 GLU A C 1
ATOM 806 O O . GLU A 1 109 ? 4.246 -1.257 -15.998 1.00 88.12 109 GLU A O 1
ATOM 811 N N . SER A 1 110 ? 6.096 -2.063 -15.038 1.00 88.25 110 SER A N 1
ATOM 812 C CA . SER A 1 110 ? 5.396 -2.838 -14.009 1.00 88.25 110 SER A CA 1
ATOM 813 C C . SER A 1 110 ? 4.650 -1.963 -13.002 1.00 88.25 110 SER A C 1
ATOM 815 O O . SER A 1 110 ? 3.594 -2.370 -12.524 1.00 88.25 110 SER A O 1
ATOM 817 N N . LEU A 1 111 ? 5.157 -0.767 -12.695 1.00 87.19 111 LEU A N 1
ATOM 818 C CA . LEU A 1 111 ? 4.480 0.196 -11.821 1.00 87.19 111 LEU A CA 1
ATOM 819 C C . LEU A 1 111 ? 3.378 0.969 -12.557 1.00 87.19 111 LEU A C 1
ATOM 821 O O . LEU A 1 111 ? 2.349 1.277 -11.961 1.00 87.19 111 LEU A O 1
ATOM 825 N N . LEU A 1 112 ? 3.534 1.222 -13.856 1.00 87.31 112 LEU A N 1
ATOM 826 C CA . LEU A 1 112 ? 2.515 1.915 -14.650 1.00 87.31 112 LEU A CA 1
ATOM 827 C C . LEU A 1 112 ? 1.257 1.059 -14.878 1.00 87.31 112 LEU A C 1
ATOM 829 O O . LEU A 1 112 ? 0.150 1.594 -14.870 1.00 87.31 112 LEU A O 1
ATOM 833 N N . LYS A 1 113 ? 1.400 -0.267 -15.029 1.00 84.19 113 LYS A N 1
ATOM 834 C CA . LYS A 1 113 ? 0.277 -1.215 -15.206 1.00 84.19 113 LYS A CA 1
ATOM 835 C C . LYS A 1 113 ? -0.830 -1.117 -14.135 1.00 84.19 113 LYS A C 1
ATOM 837 O O . LYS A 1 113 ? -1.993 -1.059 -14.519 1.00 84.19 113 LYS A O 1
ATOM 842 N N . PRO A 1 114 ? -0.528 -1.105 -12.823 1.00 82.44 114 PRO A N 1
ATOM 843 C CA . PRO A 1 114 ? -1.511 -0.930 -11.751 1.00 82.44 114 PRO A CA 1
ATOM 844 C C . PRO A 1 114 ? -1.860 0.546 -11.478 1.00 82.44 114 PRO A C 1
ATOM 846 O O . PRO A 1 114 ? -2.281 0.858 -10.364 1.00 82.44 114 PRO A O 1
ATOM 849 N N . GLU A 1 115 ? -1.643 1.451 -12.439 1.00 84.38 115 GLU A N 1
ATOM 850 C CA . GLU A 1 115 ? -1.938 2.890 -12.337 1.00 84.38 115 GLU A CA 1
ATOM 851 C C . GLU A 1 115 ? -1.158 3.620 -11.227 1.00 84.38 115 GLU A C 1
ATOM 853 O O . GLU A 1 115 ? -1.668 4.542 -10.585 1.00 84.38 115 GLU A O 1
ATOM 858 N N . ILE A 1 116 ? 0.094 3.224 -10.964 1.00 84.56 116 ILE A N 1
ATOM 859 C CA . ILE A 1 116 ? 0.971 4.019 -10.096 1.00 84.56 116 ILE A CA 1
ATOM 860 C C . ILE A 1 116 ? 1.604 5.121 -10.936 1.00 84.56 116 ILE A C 1
ATOM 862 O O . ILE A 1 116 ? 2.415 4.866 -11.825 1.00 84.56 116 ILE A O 1
ATOM 866 N N . GLU A 1 117 ? 1.248 6.364 -10.624 1.00 85.50 117 GLU A N 1
ATOM 867 C CA . GLU A 1 117 ? 1.877 7.539 -11.214 1.00 85.50 117 GLU A CA 1
ATOM 868 C C . GLU A 1 117 ? 3.346 7.624 -10.785 1.00 85.50 117 GLU A C 1
ATOM 870 O O . GLU A 1 117 ? 3.645 7.808 -9.606 1.00 85.50 117 GLU A O 1
ATOM 875 N N . VAL A 1 118 ? 4.265 7.507 -11.745 1.00 82.25 118 VAL A N 1
ATOM 876 C CA . VAL A 1 118 ? 5.701 7.721 -11.540 1.00 82.25 118 VAL A CA 1
ATOM 877 C C . VAL A 1 118 ? 6.075 9.089 -12.101 1.00 82.25 118 VAL A C 1
ATOM 879 O O . VAL A 1 118 ? 6.116 9.275 -13.317 1.00 82.25 118 VAL A O 1
ATOM 882 N N . THR A 1 119 ? 6.375 10.044 -11.225 1.00 82.75 119 THR A N 1
ATOM 883 C CA . THR A 1 119 ? 6.713 11.424 -11.613 1.00 82.75 119 THR A CA 1
ATOM 884 C C . THR A 1 119 ? 8.183 11.596 -11.942 1.00 82.75 119 THR A C 1
ATOM 886 O O . THR A 1 119 ? 8.551 12.415 -12.786 1.00 82.75 119 THR A O 1
ATOM 889 N N . MET A 1 120 ? 9.048 10.832 -11.278 1.00 76.94 120 MET A N 1
ATOM 890 C CA . MET A 1 120 ? 10.485 10.961 -11.448 1.00 76.94 120 MET A CA 1
ATOM 891 C C . MET A 1 120 ? 11.183 9.634 -11.229 1.00 76.94 120 MET A C 1
ATOM 893 O O . MET A 1 120 ? 10.827 8.839 -10.361 1.00 76.94 120 MET A O 1
ATOM 897 N N . HIS A 1 121 ? 12.236 9.422 -12.005 1.00 74.81 121 HIS A N 1
ATOM 898 C CA . HIS A 1 121 ? 13.123 8.299 -11.822 1.00 74.81 121 HIS A CA 1
ATOM 899 C C . HIS A 1 121 ? 14.559 8.756 -12.094 1.00 74.81 121 HIS A C 1
ATOM 901 O O . HIS A 1 121 ? 14.833 9.363 -13.130 1.00 74.81 121 HIS A O 1
ATOM 907 N N . HIS A 1 122 ? 15.506 8.516 -11.187 1.00 72.25 122 HIS A N 1
ATOM 908 C CA . HIS A 1 122 ? 16.881 8.977 -11.406 1.00 72.25 122 HIS A CA 1
ATOM 909 C C . HIS A 1 122 ? 17.930 8.095 -10.718 1.00 72.25 122 HIS A C 1
ATOM 911 O O . HIS A 1 122 ? 17.672 7.538 -9.648 1.00 72.25 122 HIS A O 1
ATOM 917 N N . PRO A 1 123 ? 19.132 7.968 -11.313 1.00 66.62 123 PRO A N 1
ATOM 918 C CA . PRO A 1 123 ? 20.268 7.409 -10.605 1.00 66.62 123 PRO A CA 1
ATOM 919 C C . PRO A 1 123 ? 20.688 8.369 -9.484 1.00 66.62 123 PRO A C 1
ATOM 921 O O . PRO A 1 123 ? 20.701 9.592 -9.652 1.00 66.62 123 PRO A O 1
ATOM 924 N N . LYS A 1 124 ? 21.046 7.822 -8.331 1.00 64.62 124 LYS A N 1
ATOM 925 C CA . LYS A 1 124 ? 21.643 8.539 -7.207 1.00 64.62 124 LYS A CA 1
ATOM 926 C C . LYS A 1 124 ? 22.984 7.888 -6.902 1.00 64.62 124 LYS A C 1
ATOM 928 O O . LYS A 1 124 ? 23.068 6.672 -6.757 1.00 64.62 124 LYS A O 1
ATOM 933 N N . ALA A 1 125 ? 24.038 8.693 -6.822 1.00 59.81 125 ALA A N 1
ATOM 934 C CA . ALA A 1 125 ? 25.379 8.187 -6.551 1.00 59.81 125 ALA A CA 1
ATOM 935 C C . ALA A 1 125 ? 25.410 7.412 -5.218 1.00 59.81 125 ALA A C 1
ATOM 937 O O . ALA A 1 125 ? 24.943 7.917 -4.193 1.00 59.81 125 ALA A O 1
ATOM 938 N N . ALA A 1 126 ? 25.943 6.187 -5.241 1.00 58.91 126 ALA A N 1
ATOM 939 C CA . ALA A 1 126 ? 26.307 5.428 -4.045 1.00 58.91 126 ALA A CA 1
ATOM 940 C C . ALA A 1 126 ? 27.808 5.562 -3.773 1.00 58.91 126 ALA A C 1
ATOM 942 O O . ALA A 1 126 ? 28.577 5.928 -4.659 1.00 58.91 126 ALA A O 1
ATOM 943 N N . GLN A 1 127 ? 28.251 5.200 -2.567 1.00 50.12 127 GLN A N 1
ATOM 944 C CA . GLN A 1 127 ? 29.672 4.931 -2.338 1.00 50.12 127 GLN A CA 1
ATOM 945 C C . GLN A 1 127 ? 30.064 3.609 -3.033 1.00 50.12 127 GLN A C 1
ATOM 947 O O . GLN A 1 127 ? 29.485 2.567 -2.736 1.00 50.12 127 GLN A O 1
ATOM 952 N N . GLY A 1 128 ? 31.048 3.649 -3.942 1.00 57.31 128 GLY A N 1
ATOM 953 C CA . GLY A 1 128 ? 31.583 2.481 -4.668 1.00 57.31 128 GLY A CA 1
ATOM 954 C C . GLY A 1 128 ? 31.209 2.429 -6.160 1.00 57.31 128 GLY A C 1
ATOM 955 O O . GLY A 1 128 ? 30.863 3.446 -6.750 1.00 57.31 128 GLY A O 1
ATOM 956 N N . GLN A 1 129 ? 31.288 1.237 -6.776 1.00 49.72 129 GLN A N 1
ATOM 957 C CA . GLN A 1 129 ? 30.822 0.966 -8.157 1.00 49.72 129 GLN A CA 1
ATOM 958 C C . GLN A 1 129 ? 29.296 0.778 -8.257 1.00 49.72 129 GLN A C 1
ATOM 960 O O . GLN A 1 129 ? 28.750 0.573 -9.339 1.00 49.72 129 GLN A O 1
ATOM 965 N N . HIS A 1 130 ? 28.593 0.833 -7.127 1.00 51.41 130 HIS A N 1
ATOM 966 C CA . HIS A 1 130 ? 27.145 0.711 -7.090 1.00 51.41 130 HIS A CA 1
ATOM 967 C C . HIS A 1 130 ? 26.499 2.073 -7.358 1.00 51.41 130 HIS A C 1
ATOM 969 O O . HIS A 1 130 ? 27.046 3.119 -7.025 1.00 51.41 130 HIS A O 1
ATOM 975 N N . THR A 1 131 ? 25.332 2.086 -7.983 1.00 53.81 131 THR A N 1
ATOM 976 C CA . THR A 1 131 ? 24.490 3.279 -8.095 1.00 53.81 131 THR A CA 1
ATOM 977 C C . THR A 1 131 ? 23.144 2.934 -7.467 1.00 53.81 131 THR A C 1
ATOM 979 O O . THR A 1 131 ? 22.748 1.774 -7.385 1.00 53.81 131 THR A O 1
ATOM 982 N N . TRP A 1 132 ? 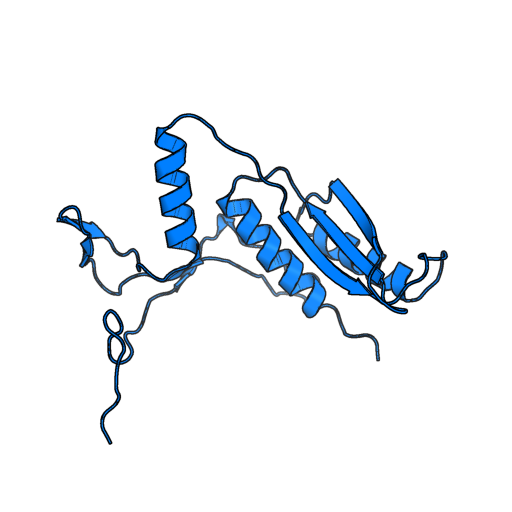22.472 3.912 -6.882 1.00 59.88 132 TRP A N 1
ATOM 983 C CA . TRP A 1 132 ? 21.120 3.717 -6.375 1.00 59.88 132 TRP A CA 1
ATOM 984 C C . TRP A 1 132 ? 20.141 4.183 -7.430 1.00 59.88 132 TRP A C 1
ATOM 986 O O . TRP A 1 132 ? 20.414 5.142 -8.152 1.00 59.88 132 TRP A O 1
ATOM 996 N N . TYR A 1 133 ? 18.989 3.540 -7.494 1.00 68.88 133 TYR A N 1
ATOM 997 C CA . TYR A 1 133 ? 17.890 3.996 -8.311 1.00 68.88 133 TYR A CA 1
ATOM 998 C C . TYR A 1 133 ? 16.755 4.475 -7.420 1.00 68.88 133 TYR A C 1
ATOM 1000 O O . TYR A 1 133 ? 16.361 3.775 -6.486 1.00 68.88 133 TYR A O 1
ATOM 1008 N N . VAL A 1 134 ? 16.265 5.686 -7.681 1.00 67.06 134 VAL A N 1
ATOM 1009 C CA . VAL A 1 134 ? 15.120 6.254 -6.968 1.00 67.06 134 VAL A CA 1
ATOM 1010 C C . VAL A 1 134 ? 13.952 6.332 -7.931 1.00 67.06 134 VAL A C 1
ATOM 1012 O O . VAL A 1 134 ? 14.084 6.909 -9.011 1.00 67.06 134 VAL A O 1
ATOM 1015 N N . VAL A 1 135 ? 12.824 5.759 -7.521 1.00 77.50 135 VAL A N 1
ATOM 1016 C CA . VAL A 1 135 ? 11.524 5.943 -8.169 1.00 77.50 135 VAL A CA 1
ATOM 1017 C C . VAL A 1 135 ? 10.667 6.785 -7.236 1.00 77.50 135 VAL A C 1
ATOM 1019 O O . VAL A 1 135 ? 10.508 6.432 -6.065 1.00 77.50 135 VAL A O 1
ATOM 1022 N N . VAL A 1 136 ? 10.149 7.893 -7.759 1.00 77.56 136 VAL A N 1
ATOM 1023 C CA . VAL A 1 136 ? 9.253 8.816 -7.061 1.00 77.56 136 VAL A CA 1
ATOM 1024 C C . VAL A 1 136 ? 7.869 8.691 -7.679 1.00 77.56 136 VAL A C 1
ATOM 1026 O O . VAL A 1 136 ? 7.721 8.751 -8.902 1.00 77.56 136 VAL A O 1
ATOM 1029 N N . SER A 1 137 ? 6.867 8.502 -6.826 1.00 81.31 137 SER A N 1
ATOM 1030 C CA . SER A 1 137 ? 5.464 8.381 -7.221 1.00 81.31 137 SER A CA 1
ATOM 1031 C C . SER A 1 137 ? 4.569 9.308 -6.404 1.00 81.31 137 SER A C 1
ATOM 1033 O O . SER A 1 137 ? 4.820 9.524 -5.213 1.00 81.31 137 SER A O 1
ATOM 1035 N N . GLY A 1 138 ? 3.508 9.822 -7.027 1.00 81.75 138 GLY A N 1
ATOM 1036 C CA . GLY A 1 138 ? 2.524 10.702 -6.390 1.00 81.75 138 GLY A CA 1
ATOM 1037 C C . GLY A 1 138 ? 2.296 12.011 -7.137 1.00 81.75 138 GLY A C 1
ATOM 1038 O O . GLY A 1 138 ? 2.766 12.151 -8.260 1.00 81.75 138 GLY A O 1
ATOM 1039 N N . PRO A 1 139 ? 1.602 12.982 -6.520 1.00 81.00 139 PRO A N 1
ATOM 1040 C CA . PRO A 1 139 ? 1.294 13.080 -5.087 1.00 81.00 139 PRO A CA 1
ATOM 1041 C C . PRO A 1 139 ? 0.152 12.169 -4.588 1.00 81.00 139 PRO A C 1
ATOM 1043 O O . PRO A 1 139 ? -0.892 12.072 -5.222 1.00 81.00 139 PRO A O 1
ATOM 1046 N N . TRP A 1 140 ? 0.302 11.576 -3.394 1.00 83.38 140 TRP A N 1
ATOM 1047 C CA . TRP A 1 140 ? -0.713 10.708 -2.764 1.00 83.38 140 TRP A CA 1
ATOM 1048 C C . TRP A 1 140 ? -1.146 11.214 -1.381 1.00 83.38 140 TRP A C 1
ATOM 1050 O O . TRP A 1 140 ? -0.389 11.915 -0.707 1.00 83.38 140 TRP A O 1
ATOM 1060 N N . LEU A 1 141 ? -2.331 10.812 -0.902 1.00 86.44 141 LEU A N 1
ATOM 1061 C CA . LEU A 1 141 ? -2.675 10.966 0.522 1.00 86.44 141 LEU A CA 1
ATOM 1062 C C . LEU A 1 141 ? -1.733 10.115 1.381 1.00 86.44 141 LEU A C 1
ATOM 1064 O O . LEU A 1 141 ? -1.277 9.069 0.931 1.00 86.44 141 LEU A O 1
ATOM 1068 N N . GLN A 1 142 ? -1.459 10.510 2.627 1.00 87.06 142 GLN A N 1
ATOM 1069 C CA . GLN A 1 142 ? -0.379 9.890 3.413 1.00 87.06 142 GLN A CA 1
ATOM 1070 C C . GLN A 1 142 ? -0.526 8.365 3.572 1.00 87.06 142 GLN A C 1
ATOM 1072 O O . GLN A 1 142 ? 0.456 7.635 3.453 1.00 87.06 142 GLN A O 1
ATOM 1077 N N . LEU A 1 143 ? -1.751 7.873 3.797 1.00 88.62 143 LEU A N 1
ATOM 1078 C CA . LEU A 1 143 ? -2.014 6.434 3.905 1.00 88.62 143 LEU A CA 1
ATOM 1079 C C . LEU A 1 143 ? -1.819 5.714 2.558 1.00 88.62 143 LEU A C 1
ATOM 1081 O O . LEU A 1 143 ? -1.214 4.647 2.512 1.00 88.62 143 LEU A O 1
ATOM 1085 N N . GLN A 1 144 ? -2.248 6.340 1.457 1.00 89.44 144 GLN A N 1
ATOM 1086 C CA . GLN A 1 144 ? -2.046 5.827 0.098 1.00 89.44 144 GLN A CA 1
ATOM 1087 C C . GLN A 1 144 ? -0.564 5.821 -0.294 1.00 89.44 144 GLN A C 1
ATOM 1089 O O . GLN A 1 144 ? -0.104 4.875 -0.923 1.00 89.44 144 GLN A O 1
ATOM 1094 N N . ALA A 1 145 ? 0.203 6.839 0.106 1.00 88.38 145 ALA A N 1
ATOM 1095 C CA . ALA A 1 145 ? 1.642 6.901 -0.132 1.00 88.38 145 ALA A CA 1
ATOM 1096 C C . ALA A 1 145 ? 2.360 5.707 0.517 1.00 88.38 145 ALA A C 1
ATOM 1098 O O . ALA A 1 145 ? 3.242 5.111 -0.097 1.00 88.38 145 ALA A O 1
ATOM 1099 N N . ALA A 1 146 ? 1.957 5.321 1.733 1.00 91.19 146 ALA A N 1
ATOM 1100 C CA . ALA A 1 146 ? 2.498 4.139 2.399 1.00 91.19 146 ALA A CA 1
ATOM 1101 C C . ALA A 1 146 ? 2.155 2.842 1.645 1.00 91.19 146 ALA A C 1
ATOM 1103 O O . ALA A 1 146 ? 3.039 2.009 1.455 1.00 91.19 146 ALA A O 1
ATOM 1104 N N . ASP A 1 147 ? 0.921 2.690 1.153 1.00 92.56 147 ASP A N 1
ATOM 1105 C CA . ASP A 1 147 ? 0.538 1.529 0.333 1.00 92.56 147 ASP A CA 1
ATOM 1106 C C . ASP A 1 147 ? 1.337 1.441 -0.961 1.00 92.56 147 ASP A C 1
ATOM 1108 O O . ASP A 1 147 ? 1.898 0.394 -1.282 1.00 92.56 147 ASP A O 1
ATOM 1112 N N . VAL A 1 148 ? 1.425 2.555 -1.689 1.00 90.50 148 VAL A N 1
ATOM 1113 C CA . VAL A 1 148 ? 2.177 2.634 -2.943 1.00 90.50 148 VAL A CA 1
ATOM 1114 C C . VAL A 1 148 ? 3.656 2.348 -2.696 1.00 90.50 148 VAL A C 1
ATOM 1116 O O . VAL A 1 148 ? 4.279 1.653 -3.499 1.00 90.50 148 VAL A O 1
ATOM 1119 N N . LEU A 1 149 ? 4.222 2.809 -1.577 1.00 90.06 149 LEU A N 1
ATOM 1120 C CA . LEU A 1 149 ? 5.600 2.507 -1.197 1.00 90.06 149 LEU A CA 1
ATOM 1121 C C . LEU A 1 149 ? 5.815 1.002 -0.986 1.00 90.06 149 LEU A C 1
ATOM 1123 O O . LEU A 1 149 ? 6.776 0.446 -1.524 1.00 90.06 149 LEU A O 1
ATOM 1127 N N . ILE A 1 150 ? 4.940 0.340 -0.224 1.00 91.19 150 ILE A N 1
ATOM 1128 C CA . ILE A 1 150 ? 5.044 -1.103 0.034 1.00 91.19 150 ILE A CA 1
ATOM 1129 C C . ILE A 1 150 ? 4.886 -1.890 -1.265 1.00 91.19 150 ILE A C 1
ATOM 1131 O O . ILE A 1 150 ? 5.759 -2.695 -1.590 1.00 91.19 150 ILE A O 1
ATOM 1135 N N . TYR A 1 151 ? 3.851 -1.587 -2.046 1.00 91.56 151 TYR A N 1
ATOM 1136 C CA . TYR A 1 151 ? 3.595 -2.234 -3.328 1.00 91.56 151 TYR A CA 1
ATOM 1137 C C . TYR A 1 151 ? 4.760 -2.052 -4.315 1.00 91.56 151 TYR A C 1
ATOM 1139 O O . TYR A 1 151 ? 5.188 -2.994 -4.985 1.00 91.56 151 TYR A O 1
ATOM 1147 N N . THR A 1 152 ? 5.320 -0.842 -4.389 1.00 89.31 152 THR A N 1
ATOM 1148 C CA . THR A 1 152 ? 6.468 -0.545 -5.257 1.00 89.31 152 THR A CA 1
ATOM 1149 C C . THR A 1 152 ? 7.689 -1.354 -4.829 1.00 89.31 152 THR A C 1
ATOM 1151 O O . THR A 1 152 ? 8.387 -1.914 -5.673 1.00 89.31 152 THR A O 1
ATOM 1154 N N . ARG A 1 153 ? 7.940 -1.461 -3.519 1.00 87.44 153 ARG A N 1
ATOM 1155 C CA . ARG A 1 153 ? 9.056 -2.250 -2.987 1.00 87.44 153 ARG A CA 1
ATOM 1156 C C . ARG A 1 153 ? 8.879 -3.736 -3.285 1.00 87.44 153 ARG A C 1
ATOM 1158 O O . ARG A 1 153 ? 9.835 -4.376 -3.709 1.00 87.44 153 ARG A O 1
ATOM 1165 N N . GLU A 1 154 ? 7.678 -4.265 -3.071 1.00 88.94 154 GLU A N 1
ATOM 1166 C CA . GLU A 1 154 ? 7.330 -5.651 -3.392 1.00 88.94 154 GLU A CA 1
ATOM 1167 C C . GLU A 1 154 ? 7.540 -5.934 -4.882 1.00 88.94 154 GLU A C 1
ATOM 1169 O O . GLU A 1 154 ? 8.258 -6.867 -5.228 1.00 88.94 154 GLU A O 1
ATOM 1174 N N . THR A 1 155 ? 7.027 -5.065 -5.757 1.00 88.56 155 THR A N 1
ATOM 1175 C CA . THR A 1 155 ? 7.201 -5.175 -7.212 1.00 88.56 155 THR A CA 1
ATOM 1176 C C . THR A 1 155 ? 8.676 -5.221 -7.606 1.00 88.56 155 THR A C 1
ATOM 1178 O O . THR A 1 155 ? 9.078 -6.084 -8.378 1.00 88.56 155 THR A O 1
ATOM 1181 N N . ILE A 1 156 ? 9.506 -4.332 -7.052 1.00 84.75 156 ILE A N 1
ATOM 1182 C CA . ILE A 1 156 ? 10.945 -4.294 -7.352 1.00 84.75 156 ILE A CA 1
ATOM 1183 C C . ILE A 1 156 ? 11.657 -5.577 -6.899 1.00 84.75 156 ILE A C 1
ATOM 1185 O O . ILE A 1 156 ? 12.563 -6.035 -7.588 1.00 84.75 156 ILE A O 1
ATOM 1189 N N . VAL A 1 157 ? 11.285 -6.136 -5.743 1.00 83.88 157 VAL A N 1
ATOM 1190 C CA . VAL A 1 157 ? 11.923 -7.343 -5.187 1.00 83.88 157 VAL A CA 1
ATOM 1191 C C . VAL A 1 157 ? 11.472 -8.617 -5.905 1.00 83.88 157 VAL A C 1
ATOM 1193 O O . VAL A 1 157 ? 12.278 -9.532 -6.054 1.00 83.88 157 VAL A O 1
ATOM 1196 N N . MET A 1 158 ? 10.205 -8.686 -6.319 1.00 85.50 158 MET A N 1
ATOM 1197 C CA . MET A 1 158 ? 9.612 -9.880 -6.932 1.00 85.50 158 MET A CA 1
ATOM 1198 C C . MET A 1 158 ? 9.853 -9.978 -8.438 1.00 85.50 158 MET A C 1
ATOM 1200 O O . MET A 1 158 ? 9.763 -11.071 -8.997 1.00 85.50 158 MET A O 1
ATOM 1204 N N . LEU A 1 159 ? 10.176 -8.867 -9.109 1.00 80.12 159 LEU A N 1
ATOM 1205 C CA . LEU A 1 159 ? 10.661 -8.945 -10.482 1.00 80.12 159 LEU A CA 1
ATOM 1206 C C . LEU A 1 159 ? 11.927 -9.819 -10.513 1.00 80.12 159 LEU A C 1
ATOM 1208 O O . LEU A 1 159 ? 12.811 -9.637 -9.672 1.00 80.12 159 LEU A O 1
ATOM 1212 N N . PRO A 1 160 ? 12.011 -10.788 -11.441 1.00 61.34 160 PRO A N 1
ATOM 1213 C CA . PRO A 1 160 ? 13.024 -11.830 -11.407 1.00 61.34 160 PRO A CA 1
ATOM 1214 C C . PRO A 1 160 ? 14.429 -11.240 -11.278 1.00 61.34 160 PRO A C 1
ATOM 1216 O O . PRO A 1 160 ? 14.847 -10.382 -12.059 1.00 61.34 160 PRO A O 1
ATOM 1219 N N . SER A 1 161 ? 15.174 -11.725 -10.282 1.00 55.44 161 SER A N 1
ATOM 1220 C CA . SER A 1 161 ? 16.606 -11.483 -10.185 1.00 55.44 161 SER A CA 1
ATOM 1221 C C . SER A 1 161 ? 17.261 -12.130 -11.397 1.00 55.44 161 SER A C 1
ATOM 1223 O O . SER A 1 161 ? 17.316 -13.354 -11.500 1.00 55.44 161 SER A O 1
ATOM 1225 N N . TRP A 1 162 ? 17.704 -11.302 -12.331 1.00 50.50 162 TRP A N 1
ATOM 1226 C CA . TRP A 1 162 ? 18.401 -11.726 -13.534 1.00 50.50 162 TRP A CA 1
ATOM 1227 C C . TRP A 1 162 ? 19.618 -12.580 -13.152 1.00 50.50 162 TRP A C 1
ATOM 1229 O O . TRP A 1 162 ? 20.552 -12.077 -12.526 1.00 50.50 162 TRP A O 1
ATOM 1239 N N . SER A 1 163 ? 19.557 -13.874 -13.482 1.00 34.44 163 SER A N 1
ATOM 1240 C CA . SER A 1 163 ? 20.647 -14.855 -13.391 1.00 34.44 163 SER A CA 1
ATOM 1241 C C . SER A 1 163 ? 21.432 -14.925 -14.691 1.00 34.44 163 SER A C 1
ATOM 1243 O O . SER A 1 163 ? 20.751 -15.050 -15.738 1.00 34.44 163 SER A O 1
#

pLDDT: mean 77.48, std 15.17, range [34.44, 96.19]

Sequence (163 aa):
MGVVIADEFNAIGEYPYAPDLSTLRLCPYEEGHTSVSGCFQEKAPVLDADGNLTVAVNFCPRSTLQRVVESISWSASKLLVEASNISTMASSGLPSGAVESRVKGEILESLLKPEIEVTMHHPKAAQGQHTWYVVVSGPWLQLQAADVLIYTRETIVMLPSWS